Protein AF-A0A530Y0G9-F1 (afdb_monomer)

pLDDT: mean 92.56, std 3.41, range [81.56, 98.0]

Sequence (115 aa):
TPFLSAANLRFRRGEWTFLKGESGCGKTSLIKAINGLWPYGRGSIVFPEGVESFYAAQEVKLQQVSLKQLVCLPGSERDHTDAQVASALHKAGLGDFIEHMADESRDGMSWDQVL

Radius of gyration: 18.11 Å; Cα contacts (8 Å, |Δi|>4): 73; chains: 1; bounding box: 38×34×48 Å

Foldseek 3Di:
DDLDDDPPDDDDPPDDDDDDDDPPSCPLVVLCVLVVNHPPDDDDHDDPPPDDDDDDDPDDDDDLAFLCQRQQPPHGSVVDDLVRSCVVCVVVVNNVCSVRRRPSADPPHGPSVVD

Nearest PDB structures (foldseek):
  4fin-assembly2_A  TM=5.298E-01  e=2.258E+00  Escherichia coli K-12

Secondary structure (DSSP, 8-state):
--S----S----TT--------TTSSHHHHHHHHTT---S--S---PPTT-------SS-PPPSS-HHHHHTTTS-GGGS-HHHHHHHHHHTT-GGGGGGTT-SEETTEEHHHH-

Structure (mmCIF, N/CA/C/O backbone):
data_AF-A0A530Y0G9-F1
#
_entry.id   AF-A0A530Y0G9-F1
#
loop_
_atom_site.group_PDB
_atom_site.id
_atom_site.type_symbol
_atom_site.label_atom_id
_atom_site.label_alt_id
_atom_site.label_comp_id
_atom_site.label_asym_id
_atom_site.label_entity_id
_atom_site.label_seq_id
_atom_site.pdbx_PDB_ins_code
_atom_site.Cartn_x
_atom_site.Cartn_y
_atom_site.Cartn_z
_atom_site.occupancy
_atom_site.B_iso_or_equiv
_atom_site.auth_seq_id
_atom_site.auth_comp_id
_atom_site.auth_asym_id
_atom_site.auth_atom_id
_atom_site.pdbx_PDB_model_num
ATOM 1 N N . THR A 1 1 ? -10.235 11.335 26.650 1.00 81.56 1 THR A N 1
ATOM 2 C CA . THR A 1 1 ? -11.286 10.753 25.785 1.00 81.56 1 THR A CA 1
ATOM 3 C C . THR A 1 1 ? -10.635 10.234 24.516 1.00 81.56 1 THR A C 1
ATOM 5 O O . THR A 1 1 ? -9.646 10.830 24.101 1.00 81.56 1 THR A O 1
ATOM 8 N N . PRO A 1 2 ? -11.085 9.108 23.934 1.00 8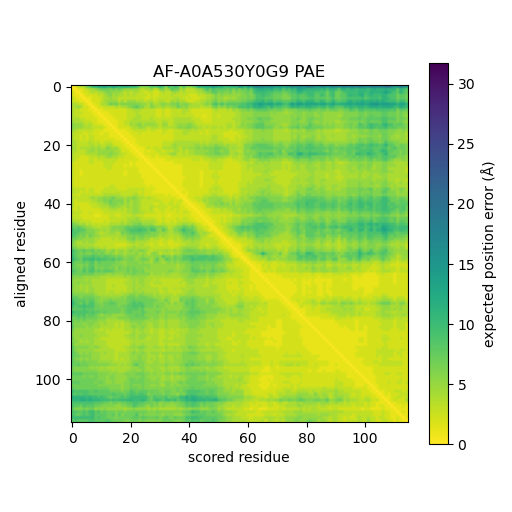8.19 2 PRO A N 1
ATOM 9 C CA . PRO A 1 2 ? -10.542 8.660 22.654 1.00 88.19 2 PRO A CA 1
ATOM 10 C C . PRO A 1 2 ? -10.878 9.693 21.567 1.00 88.19 2 PRO A C 1
ATOM 12 O O . PRO A 1 2 ? -12.007 10.174 21.518 1.00 88.19 2 PRO A O 1
ATOM 15 N N . PHE A 1 3 ? -9.911 10.041 20.712 1.00 90.88 3 PHE A N 1
ATOM 16 C CA . PHE A 1 3 ? -10.144 10.958 19.584 1.00 90.88 3 PHE A CA 1
ATOM 17 C C . PHE A 1 3 ? -10.933 10.294 18.443 1.00 90.88 3 PHE A C 1
ATOM 19 O O . PHE A 1 3 ? -11.496 10.978 17.596 1.00 90.88 3 PHE A O 1
ATOM 26 N N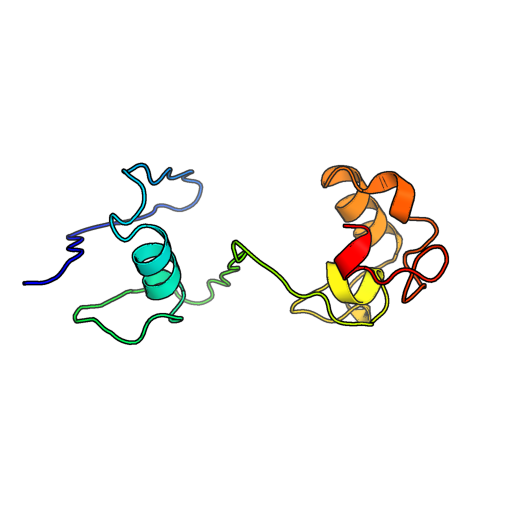 . LEU A 1 4 ? -10.977 8.959 18.434 1.00 91.88 4 LEU A N 1
ATOM 27 C CA . LEU A 1 4 ? -11.725 8.137 17.495 1.00 91.88 4 LEU A CA 1
ATOM 28 C C . LEU A 1 4 ? -12.360 6.968 18.255 1.00 91.88 4 LEU A C 1
ATOM 30 O O . LEU A 1 4 ? -11.687 6.286 19.027 1.00 91.88 4 LEU A O 1
ATOM 34 N N . SER A 1 5 ? -13.642 6.713 18.003 1.00 92.00 5 SER A N 1
ATOM 35 C CA . SER A 1 5 ? -14.348 5.519 18.464 1.00 92.00 5 SER A CA 1
ATOM 36 C C . SER A 1 5 ? -15.119 4.924 17.294 1.00 92.00 5 SER A C 1
ATOM 38 O O . SER A 1 5 ? -15.824 5.643 16.589 1.00 92.00 5 SER A O 1
ATOM 40 N N 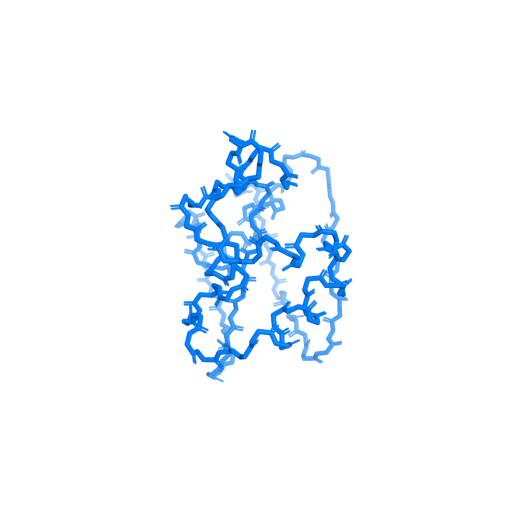. ALA A 1 6 ? -14.973 3.621 17.080 1.00 89.38 6 ALA A N 1
ATOM 41 C CA . ALA A 1 6 ? -15.662 2.890 16.030 1.00 89.38 6 ALA A CA 1
ATOM 42 C C . ALA A 1 6 ? -16.231 1.600 16.621 1.00 89.38 6 ALA A C 1
ATOM 44 O O . ALA A 1 6 ? -15.484 0.745 17.093 1.00 89.38 6 ALA A O 1
ATOM 45 N N . ALA A 1 7 ? -17.556 1.468 16.611 1.00 88.44 7 ALA A N 1
ATOM 46 C CA . ALA A 1 7 ? -18.253 0.298 17.131 1.00 88.44 7 ALA A CA 1
ATOM 47 C C . ALA A 1 7 ? -18.931 -0.459 15.987 1.00 88.44 7 ALA A C 1
ATOM 49 O O . ALA A 1 7 ? -19.566 0.150 15.130 1.00 88.44 7 ALA A O 1
ATOM 50 N N . ASN A 1 8 ? -18.828 -1.790 16.003 1.00 88.75 8 ASN A N 1
ATOM 51 C CA . ASN A 1 8 ? -19.544 -2.691 15.093 1.00 88.75 8 ASN A CA 1
ATOM 52 C C . ASN A 1 8 ? -19.312 -2.440 13.589 1.00 88.75 8 ASN A C 1
ATOM 54 O O . ASN A 1 8 ? -20.182 -2.761 12.778 1.00 88.75 8 ASN A O 1
ATOM 58 N N . LEU A 1 9 ? -18.143 -1.917 13.200 1.00 93.81 9 LEU A N 1
ATOM 59 C CA . LEU A 1 9 ? -17.760 -1.851 11.789 1.00 93.81 9 LEU A CA 1
ATOM 60 C C . LEU A 1 9 ? -17.565 -3.266 11.239 1.00 93.81 9 LEU A C 1
ATOM 62 O O . LEU A 1 9 ? -16.826 -4.070 11.807 1.00 93.81 9 LEU A O 1
ATOM 66 N N . ARG A 1 10 ? -18.248 -3.569 10.137 1.00 93.56 10 ARG A N 1
ATOM 67 C CA . ARG A 1 10 ? -18.176 -4.855 9.443 1.00 93.56 10 ARG A CA 1
ATOM 68 C C . ARG A 1 10 ? -18.105 -4.588 7.950 1.00 93.56 10 ARG A C 1
ATOM 70 O O . ARG A 1 10 ? -18.998 -3.942 7.416 1.00 93.56 10 ARG A O 1
ATOM 77 N N . PHE A 1 11 ? -17.073 -5.118 7.308 1.00 91.81 11 PHE A N 1
ATOM 78 C CA . PHE A 1 11 ? -16.883 -5.048 5.863 1.00 91.81 11 PHE A CA 1
ATOM 79 C C . PHE A 1 11 ? -17.232 -6.406 5.261 1.00 91.81 11 PHE A C 1
ATOM 81 O O . PHE A 1 11 ? -16.800 -7.439 5.782 1.00 91.81 11 PHE A O 1
ATOM 88 N N . ARG A 1 12 ? -18.041 -6.432 4.201 1.00 91.88 12 ARG A N 1
ATOM 89 C CA . ARG A 1 12 ? -18.429 -7.684 3.538 1.00 91.88 12 ARG A CA 1
ATOM 90 C C . ARG A 1 12 ? -17.563 -7.954 2.312 1.00 91.88 12 ARG A C 1
ATOM 92 O O . ARG A 1 12 ? -17.059 -7.046 1.659 1.00 91.88 12 ARG A O 1
ATOM 99 N N . ARG A 1 13 ? -17.413 -9.234 1.962 1.00 90.50 13 ARG A N 1
ATOM 100 C CA . ARG A 1 13 ? -16.726 -9.638 0.727 1.00 90.50 13 ARG A CA 1
ATOM 101 C C . ARG A 1 13 ? -17.422 -9.012 -0.487 1.00 90.50 13 ARG A C 1
ATOM 103 O O . ARG A 1 13 ? -18.636 -9.134 -0.622 1.00 90.50 13 ARG A O 1
ATOM 110 N N . GLY A 1 14 ? -16.636 -8.396 -1.370 1.00 91.19 14 GLY A N 1
ATOM 111 C CA . GLY A 1 14 ? -17.128 -7.731 -2.582 1.00 91.19 14 GLY A CA 1
ATOM 112 C C . GLY A 1 14 ? -17.728 -6.342 -2.344 1.00 91.19 14 GLY A C 1
ATOM 113 O O . GLY A 1 14 ? -18.198 -5.720 -3.292 1.00 91.19 14 GLY A O 1
ATOM 114 N N . GLU A 1 15 ? -17.717 -5.851 -1.104 1.00 94.56 15 GLU A N 1
ATOM 115 C CA . GLU A 1 15 ? -18.192 -4.514 -0.772 1.00 94.56 15 GLU A CA 1
ATOM 116 C C . GLU A 1 15 ? -17.106 -3.464 -1.024 1.00 94.56 15 GLU A C 1
ATOM 118 O O . GLU A 1 15 ? -15.949 -3.637 -0.640 1.00 94.56 15 GLU A O 1
ATOM 123 N N . TRP A 1 16 ? -17.509 -2.346 -1.625 1.00 95.31 16 TRP A N 1
ATOM 124 C CA . TRP A 1 16 ? -16.721 -1.121 -1.640 1.00 95.31 16 TRP A CA 1
ATOM 125 C C . TRP A 1 16 ? -17.202 -0.215 -0.514 1.00 95.31 16 TRP A C 1
ATOM 127 O O . TRP A 1 16 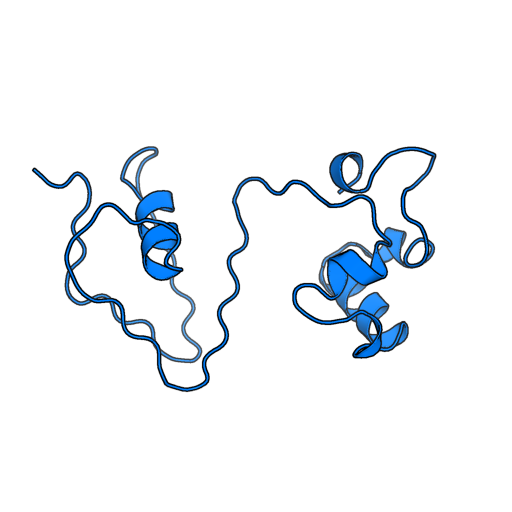? -18.349 0.232 -0.522 1.00 95.31 16 TRP A O 1
ATOM 137 N N . THR A 1 17 ? -16.324 0.086 0.440 1.00 93.75 17 THR A N 1
ATOM 138 C CA . THR A 1 17 ? -16.654 0.955 1.573 1.00 93.75 17 THR A CA 1
ATOM 139 C C . THR A 1 17 ? -15.852 2.249 1.506 1.00 93.75 17 THR A C 1
ATOM 141 O O . THR A 1 17 ? -14.634 2.236 1.344 1.00 93.75 17 THR A O 1
ATOM 144 N N . PHE A 1 18 ? -16.538 3.383 1.659 1.00 94.69 18 PHE A N 1
ATOM 145 C CA . PHE A 1 18 ? -15.933 4.712 1.617 1.00 94.69 18 PHE A CA 1
ATOM 146 C C . PHE A 1 18 ? -15.944 5.370 3.002 1.00 94.69 18 PHE A C 1
ATOM 148 O O . PHE A 1 18 ? -16.997 5.522 3.620 1.00 94.69 18 PHE A O 1
ATOM 155 N N . LEU A 1 19 ? -14.771 5.796 3.480 1.00 92.12 19 LEU A N 1
ATOM 156 C CA . LEU A 1 19 ? -14.611 6.498 4.754 1.00 92.12 19 LEU A CA 1
ATOM 157 C C . LEU A 1 19 ? -14.471 8.009 4.525 1.00 92.12 19 LEU A C 1
ATOM 159 O O . LEU A 1 19 ? -13.444 8.481 4.038 1.00 92.12 19 LEU A O 1
ATOM 163 N N . LYS A 1 20 ? -15.479 8.779 4.944 1.00 93.62 20 LYS A N 1
ATOM 164 C CA . LYS A 1 20 ? -15.504 10.246 4.837 1.00 93.62 20 LYS A CA 1
ATOM 165 C C . LYS A 1 20 ? -15.469 10.907 6.214 1.00 93.62 20 LYS A C 1
ATOM 167 O O . LYS A 1 20 ? -16.055 10.410 7.167 1.00 93.62 20 LYS A O 1
ATOM 172 N N . GLY A 1 21 ? -14.815 12.061 6.298 1.00 92.56 21 GLY A N 1
ATOM 173 C CA . GLY A 1 21 ? -14.778 12.903 7.493 1.00 92.56 21 GLY A CA 1
ATOM 174 C C . GLY A 1 21 ? -13.789 14.055 7.331 1.00 92.56 21 GLY A C 1
ATOM 175 O O . GLY A 1 21 ? -12.958 14.030 6.418 1.00 92.56 21 GLY A O 1
ATOM 176 N N . GLU A 1 22 ? -13.861 15.046 8.215 1.00 94.50 22 GLU A N 1
ATOM 177 C CA . GLU A 1 22 ? -12.975 16.218 8.213 1.00 94.50 22 GLU A CA 1
ATOM 178 C C . GLU A 1 22 ? -11.492 15.843 8.338 1.00 94.50 22 GLU A C 1
ATOM 180 O O . GLU A 1 22 ? -11.128 14.750 8.789 1.00 94.50 22 GLU A O 1
ATOM 185 N N . SER A 1 23 ? -10.602 16.738 7.906 1.00 92.81 23 SER A N 1
ATOM 186 C CA . SER A 1 23 ? -9.169 16.547 8.138 1.00 92.81 23 SER A CA 1
ATOM 187 C C . SER A 1 23 ? -8.889 16.442 9.642 1.00 92.81 23 SER A C 1
ATOM 189 O O . SER A 1 23 ? -9.506 17.137 10.440 1.00 92.81 23 SER A O 1
ATOM 191 N N . GLY A 1 24 ? -8.003 15.529 10.041 1.00 91.38 24 GLY A N 1
ATOM 192 C CA . GLY A 1 24 ? -7.668 15.323 11.454 1.00 91.38 24 GLY A CA 1
ATOM 193 C C . GLY A 1 24 ? -8.666 14.497 12.280 1.00 91.38 24 GLY A C 1
ATOM 194 O O . GLY A 1 24 ? -8.341 14.155 13.411 1.00 91.38 24 GLY A O 1
ATOM 195 N N . CYS A 1 25 ? -9.815 14.063 11.741 1.00 92.25 25 CYS A N 1
ATOM 196 C CA . CYS A 1 25 ? -10.787 13.260 12.510 1.00 92.25 25 CYS A CA 1
ATOM 197 C C . CYS A 1 25 ? -10.372 11.792 12.771 1.00 92.25 25 CYS A C 1
ATOM 199 O O . CYS A 1 25 ? -11.157 11.003 13.289 1.00 92.25 25 CYS A O 1
ATOM 201 N N . GLY A 1 26 ? -9.151 11.398 12.390 1.00 92.94 26 GLY A N 1
ATOM 202 C CA . GLY A 1 26 ? -8.613 10.061 12.666 1.00 92.94 26 GLY A CA 1
ATOM 203 C C . GLY A 1 26 ? -8.815 9.011 11.568 1.00 92.94 26 GLY A C 1
ATOM 204 O O . GLY A 1 26 ? -8.560 7.840 11.823 1.00 92.94 26 GLY A O 1
ATOM 205 N N . LYS A 1 27 ? -9.209 9.386 10.340 1.00 94.19 27 LYS A N 1
ATOM 206 C CA . LYS A 1 27 ? -9.378 8.436 9.211 1.00 94.19 27 LYS A CA 1
ATOM 207 C C . LYS A 1 27 ? -8.135 7.580 8.962 1.00 94.19 27 LYS A C 1
ATOM 209 O O . LYS A 1 27 ? -8.213 6.356 8.947 1.00 94.19 27 LYS A O 1
ATOM 214 N N . THR A 1 28 ? -6.978 8.226 8.825 1.00 93.69 28 THR A N 1
ATOM 215 C CA . THR A 1 28 ? -5.697 7.541 8.611 1.00 93.69 28 THR A CA 1
ATOM 216 C C . THR A 1 28 ? -5.342 6.652 9.802 1.00 93.69 28 THR A C 1
ATOM 218 O O . THR A 1 28 ? -4.857 5.543 9.608 1.00 93.69 28 THR A O 1
ATOM 221 N N . SER A 1 29 ? -5.634 7.087 11.033 1.00 93.75 29 SER A N 1
ATOM 222 C CA . SER A 1 29 ? -5.439 6.268 12.236 1.00 93.75 29 SER A CA 1
ATOM 223 C C . SER A 1 29 ? -6.345 5.036 12.248 1.00 93.75 29 SER A C 1
ATOM 225 O O . SER A 1 29 ? -5.876 3.965 12.613 1.00 93.75 29 SER A O 1
ATOM 227 N N . LEU A 1 30 ? -7.603 5.150 11.799 1.00 93.31 30 LEU A N 1
ATOM 228 C CA . LEU A 1 30 ? -8.517 4.010 11.671 1.00 93.31 30 LEU A CA 1
ATOM 229 C C . LEU A 1 30 ? -7.997 2.988 10.657 1.00 93.31 30 LEU A C 1
ATOM 231 O O . LEU A 1 30 ? -7.927 1.804 10.966 1.00 93.31 30 LEU A O 1
ATOM 235 N N . ILE A 1 31 ? -7.602 3.444 9.464 1.00 93.75 31 ILE A N 1
ATOM 236 C CA . ILE A 1 31 ? -7.093 2.562 8.403 1.00 93.75 31 ILE A CA 1
ATOM 237 C C . ILE A 1 31 ? -5.786 1.890 8.849 1.00 93.75 31 ILE A C 1
ATOM 239 O O . ILE A 1 31 ? -5.618 0.686 8.653 1.00 93.75 31 ILE A O 1
ATOM 243 N N . LYS A 1 32 ? -4.883 2.628 9.510 1.00 93.38 32 LYS A N 1
ATOM 244 C CA . LYS A 1 32 ? -3.669 2.053 10.107 1.00 93.38 32 LYS A CA 1
ATOM 245 C C . LYS A 1 32 ? -4.001 1.031 11.194 1.00 93.38 32 LYS A C 1
ATOM 247 O O . LYS A 1 32 ? -3.386 -0.025 11.206 1.00 93.38 32 LYS A O 1
ATOM 252 N N . ALA A 1 33 ? -4.976 1.301 12.065 1.00 93.56 33 ALA A N 1
ATOM 253 C CA . ALA A 1 33 ? -5.409 0.352 13.092 1.00 93.56 33 ALA A CA 1
ATOM 254 C C . ALA A 1 33 ? -5.948 -0.942 12.478 1.00 93.56 33 ALA A C 1
ATOM 256 O O . ALA A 1 33 ? -5.512 -2.012 12.890 1.00 93.56 33 ALA A O 1
ATOM 257 N N . ILE A 1 34 ? -6.811 -0.847 11.454 1.00 92.38 34 ILE A N 1
ATOM 258 C CA . ILE A 1 34 ? -7.319 -2.006 10.699 1.00 92.38 34 ILE A CA 1
ATOM 259 C C . ILE A 1 34 ? -6.158 -2.857 10.173 1.00 92.38 34 ILE A C 1
ATOM 261 O O . ILE A 1 34 ? -6.172 -4.066 10.351 1.00 92.38 34 ILE A O 1
ATOM 265 N N . ASN A 1 35 ? -5.123 -2.233 9.609 1.00 91.50 35 ASN A N 1
ATOM 266 C CA . ASN A 1 35 ? -3.949 -2.929 9.073 1.00 91.50 35 ASN A CA 1
ATOM 267 C C . ASN A 1 35 ? -2.886 -3.303 10.129 1.00 91.50 35 ASN A C 1
ATOM 269 O O . ASN A 1 35 ? -1.784 -3.700 9.766 1.00 91.50 35 ASN A O 1
ATOM 273 N N . GLY A 1 36 ? -3.161 -3.147 11.430 1.00 90.94 36 GLY A N 1
ATOM 274 C CA . GLY A 1 36 ? -2.206 -3.465 12.503 1.00 90.94 36 GLY A CA 1
ATOM 275 C C . GLY A 1 36 ? -1.028 -2.486 12.640 1.00 90.94 36 GLY A C 1
ATOM 276 O O . GLY A 1 36 ? -0.118 -2.715 13.429 1.00 90.94 36 GLY A O 1
ATOM 277 N N . LEU A 1 37 ? -1.054 -1.363 11.921 1.00 92.12 37 LEU A N 1
ATOM 278 C CA . LEU A 1 37 ? -0.007 -0.334 11.884 1.00 92.12 37 LEU A CA 1
ATOM 279 C C . LEU A 1 37 ? -0.215 0.786 12.922 1.00 92.12 37 LEU A C 1
ATOM 281 O O . LEU A 1 37 ? 0.468 1.811 12.882 1.00 92.12 37 LEU A O 1
ATOM 285 N N . TRP A 1 38 ? -1.186 0.639 13.827 1.00 92.62 38 TRP A N 1
ATOM 286 C CA . TRP A 1 38 ? -1.475 1.616 14.878 1.00 92.62 38 TRP A CA 1
ATOM 287 C C . TRP A 1 38 ? -1.614 0.930 16.245 1.00 92.62 38 TRP A C 1
ATOM 289 O O . TRP A 1 38 ? -2.649 0.319 16.515 1.00 92.62 38 TRP A O 1
ATOM 299 N N . PRO A 1 39 ? -0.612 1.047 17.134 1.00 89.62 39 PRO A N 1
ATOM 300 C CA . PRO A 1 39 ? -0.608 0.324 18.407 1.00 89.62 39 PRO A CA 1
ATOM 301 C C . PRO A 1 39 ? -1.420 1.021 19.513 1.00 89.62 39 PRO A C 1
ATOM 303 O O . PRO A 1 39 ? -1.645 0.447 20.577 1.00 89.62 39 PRO A O 1
ATOM 306 N N . TYR A 1 40 ? -1.859 2.266 19.302 1.00 91.12 40 TYR A N 1
ATOM 307 C CA . TYR A 1 40 ? -2.484 3.082 20.345 1.00 91.12 40 TYR A CA 1
ATOM 308 C C . TYR A 1 40 ? -4.011 2.962 20.305 1.00 91.12 40 TYR A C 1
ATOM 310 O O . TYR A 1 40 ? -4.702 3.791 19.709 1.00 91.12 40 TYR A O 1
ATOM 318 N N . GLY A 1 41 ? -4.554 1.925 20.941 1.00 90.62 41 GLY A N 1
ATOM 319 C CA . GLY A 1 41 ? -5.996 1.698 21.005 1.00 90.62 41 GLY A CA 1
ATOM 320 C C . GLY A 1 41 ? -6.385 0.540 21.920 1.00 90.62 41 GLY A C 1
ATOM 321 O O . GLY A 1 41 ? -5.538 -0.125 22.510 1.00 90.62 41 GLY A O 1
ATOM 322 N N . ARG A 1 42 ? -7.692 0.312 22.058 1.00 91.56 42 ARG A N 1
ATOM 323 C CA . ARG A 1 42 ? -8.268 -0.863 22.726 1.00 91.56 42 ARG A CA 1
ATOM 324 C C . ARG A 1 42 ? -9.426 -1.378 21.882 1.00 91.56 42 ARG A C 1
ATOM 326 O O . ARG A 1 42 ? -10.166 -0.574 21.323 1.00 91.56 42 ARG A O 1
ATOM 333 N N . GLY A 1 43 ? -9.592 -2.694 21.822 1.00 91.94 43 GLY A N 1
ATOM 334 C CA . GLY A 1 43 ? -10.633 -3.345 21.031 1.00 91.94 43 GLY A CA 1
ATOM 335 C C . GLY A 1 43 ? -10.109 -4.597 20.339 1.00 91.94 43 GLY A C 1
ATOM 336 O O . GLY A 1 43 ? -9.047 -5.105 20.691 1.00 91.94 43 GLY A O 1
ATOM 337 N N . SER A 1 44 ? -10.864 -5.083 19.358 1.00 92.38 44 SER A N 1
ATOM 338 C CA . SER A 1 44 ? -10.469 -6.208 18.513 1.00 92.38 44 SER A CA 1
ATOM 339 C C . SER A 1 44 ? -10.758 -5.893 17.052 1.00 92.38 44 SER A C 1
ATOM 341 O O . SER A 1 44 ? -11.758 -5.254 16.725 1.00 92.38 44 SER A O 1
ATOM 343 N N . ILE A 1 45 ? -9.854 -6.335 16.185 1.00 92.69 45 ILE A N 1
ATOM 344 C CA . ILE A 1 45 ? -10.007 -6.331 14.735 1.00 92.69 45 ILE A CA 1
ATOM 345 C C . ILE A 1 45 ? -9.778 -7.775 14.314 1.00 92.69 45 ILE A C 1
ATOM 347 O O . ILE A 1 45 ? -8.780 -8.379 14.699 1.00 92.69 45 ILE A O 1
ATOM 351 N N . VAL A 1 46 ? -10.738 -8.339 13.590 1.00 92.44 46 VAL A N 1
ATOM 352 C CA . VAL A 1 46 ? -10.730 -9.751 13.209 1.00 92.44 46 VAL A CA 1
ATOM 353 C C . VAL A 1 46 ? -10.792 -9.832 11.695 1.00 92.44 46 VAL A C 1
ATOM 355 O O . VAL A 1 46 ? -11.687 -9.254 11.078 1.00 92.44 46 VAL A O 1
ATOM 358 N N . PHE A 1 47 ? -9.844 -10.561 11.119 1.00 91.88 47 PHE A N 1
ATOM 359 C CA . PHE A 1 47 ? -9.826 -10.911 9.706 1.00 91.88 47 PHE A CA 1
ATOM 360 C C . PHE A 1 47 ? -10.317 -12.352 9.530 1.00 91.88 47 PHE A C 1
ATOM 362 O O . PHE A 1 47 ? -10.069 -13.183 10.408 1.00 91.88 47 PHE A O 1
ATOM 369 N N . PRO A 1 48 ? -11.014 -12.673 8.426 1.00 89.38 48 PRO A N 1
ATOM 370 C CA . PRO A 1 48 ? -11.247 -14.062 8.053 1.00 89.38 48 PRO A CA 1
ATOM 371 C C . PRO A 1 48 ? -9.916 -14.797 7.843 1.00 89.38 48 PRO A C 1
ATOM 373 O O . PRO A 1 48 ? -8.915 -14.194 7.453 1.00 89.38 48 PRO A O 1
ATOM 376 N N . GLU A 1 49 ? -9.911 -16.103 8.093 1.00 89.94 49 GLU A N 1
ATOM 377 C CA . GLU A 1 49 ? -8.727 -16.940 7.897 1.00 89.94 49 GLU A CA 1
ATOM 378 C C . GLU A 1 49 ? -8.275 -16.929 6.427 1.00 89.94 49 GLU A C 1
ATOM 380 O O . GLU A 1 49 ? -9.103 -16.963 5.513 1.00 89.94 49 GLU A O 1
ATOM 385 N N . GLY A 1 50 ? -6.960 -16.853 6.203 1.00 86.38 50 GLY A N 1
ATOM 386 C CA . GLY A 1 50 ? -6.367 -16.859 4.862 1.00 86.38 50 GLY A CA 1
ATOM 387 C C . GLY A 1 50 ? -6.584 -15.581 4.043 1.00 86.38 50 GLY A C 1
ATOM 388 O O . GLY A 1 50 ? -6.373 -15.601 2.834 1.00 86.38 50 GLY A O 1
ATOM 389 N N . VAL A 1 51 ? -7.022 -14.477 4.659 1.00 86.69 51 VAL A N 1
ATOM 390 C CA . VAL A 1 51 ? -7.132 -13.188 3.963 1.00 86.69 51 VAL A CA 1
ATOM 391 C C . VAL A 1 51 ? -5.781 -12.487 3.927 1.00 86.69 51 VAL A C 1
ATOM 393 O O . VAL A 1 51 ? -5.192 -12.197 4.966 1.00 86.69 51 VAL A O 1
ATOM 396 N N . GLU A 1 52 ? -5.342 -12.148 2.720 1.00 84.25 52 GLU A N 1
ATOM 397 C CA . GLU A 1 52 ? -4.256 -11.201 2.495 1.00 84.25 52 GLU A CA 1
ATOM 398 C C . GLU A 1 52 ? -4.816 -9.776 2.459 1.00 84.25 52 GLU A C 1
ATOM 400 O O . GLU A 1 52 ? -5.856 -9.510 1.846 1.00 84.25 52 GLU A O 1
ATOM 405 N N . SER A 1 53 ? -4.137 -8.849 3.131 1.00 86.31 53 SER A N 1
ATOM 406 C CA . SER A 1 53 ? -4.461 -7.425 3.096 1.00 86.31 53 SER A CA 1
ATOM 407 C C . SER A 1 53 ? -3.307 -6.634 2.491 1.00 86.31 53 SER A C 1
ATOM 409 O O . SER A 1 53 ? -2.135 -6.926 2.716 1.00 86.31 53 SER A O 1
ATOM 411 N N . PHE A 1 54 ? -3.655 -5.601 1.727 1.00 88.75 5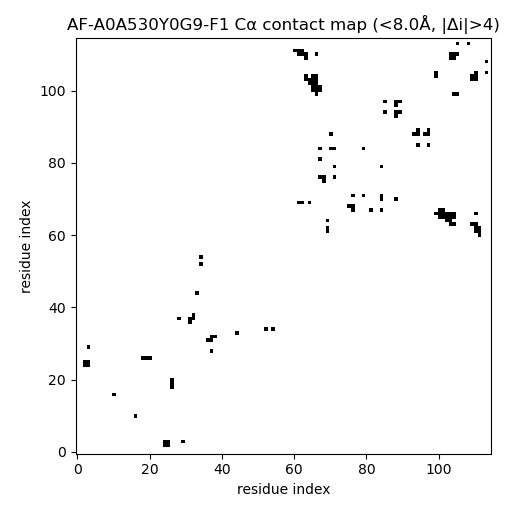4 PHE A N 1
ATOM 412 C CA . PHE A 1 54 ? -2.704 -4.635 1.196 1.00 88.75 54 PHE A CA 1
ATOM 413 C C . PHE A 1 54 ? -3.092 -3.236 1.667 1.00 88.75 54 PHE A C 1
ATOM 415 O O . PHE A 1 54 ? -4.258 -2.841 1.589 1.00 88.75 54 PHE A O 1
ATOM 422 N N . TYR A 1 55 ? -2.107 -2.478 2.144 1.00 90.38 55 TYR A N 1
ATOM 423 C CA . TYR A 1 55 ? -2.282 -1.093 2.560 1.00 90.38 55 TYR A CA 1
ATOM 424 C C . TYR A 1 55 ? -1.443 -0.174 1.676 1.00 90.38 55 TYR A C 1
ATOM 426 O O . TYR A 1 55 ? -0.219 -0.137 1.784 1.00 90.38 55 TYR A O 1
ATOM 434 N N . ALA A 1 56 ? -2.122 0.607 0.836 1.00 88.75 56 ALA A N 1
ATOM 435 C CA . ALA A 1 56 ? -1.505 1.703 0.105 1.00 88.75 56 ALA A CA 1
ATOM 436 C C . ALA A 1 56 ? -1.386 2.918 1.037 1.00 88.75 56 ALA A C 1
ATOM 438 O O . ALA A 1 56 ? -2.391 3.523 1.424 1.00 88.75 56 ALA A O 1
ATOM 439 N N . ALA A 1 57 ? -0.160 3.249 1.439 1.00 86.50 57 ALA A N 1
ATOM 440 C CA . ALA A 1 57 ? 0.089 4.420 2.266 1.00 86.50 57 ALA A CA 1
ATOM 441 C C . ALA A 1 57 ? -0.128 5.716 1.472 1.00 86.50 57 ALA A C 1
ATOM 443 O O . ALA A 1 57 ? 0.038 5.756 0.259 1.00 86.50 57 ALA A O 1
ATOM 444 N N . GLN A 1 58 ? -0.476 6.791 2.183 1.00 84.12 58 GLN A N 1
ATOM 445 C CA . GLN A 1 58 ? -0.642 8.119 1.587 1.00 84.12 58 GLN A CA 1
ATOM 446 C C . GLN A 1 58 ? 0.669 8.669 1.000 1.00 84.12 58 GLN A C 1
ATOM 448 O O . GLN A 1 58 ? 0.637 9.388 0.011 1.00 84.12 58 GLN A O 1
ATOM 453 N N . GLU A 1 59 ? 1.799 8.332 1.616 1.00 85.00 59 GLU A N 1
ATOM 454 C CA . GLU A 1 59 ? 3.139 8.640 1.125 1.00 85.00 59 GLU A CA 1
ATOM 455 C C . GLU A 1 59 ? 3.925 7.332 1.107 1.00 85.00 59 GLU A C 1
ATOM 457 O O . GLU A 1 59 ?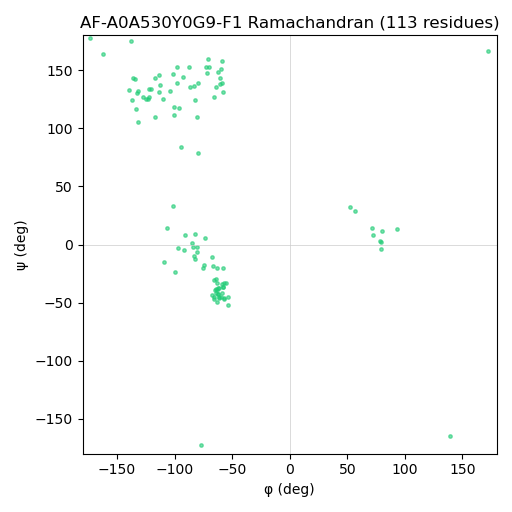 3.970 6.614 2.114 1.00 85.00 59 GLU A O 1
ATOM 462 N N . VAL A 1 60 ? 4.510 7.013 -0.042 1.00 84.75 60 VAL A N 1
ATOM 463 C CA . VAL A 1 60 ? 5.324 5.818 -0.256 1.00 84.75 60 VAL A CA 1
ATOM 464 C C . VAL A 1 60 ? 6.704 6.292 -0.673 1.00 84.75 60 VAL A C 1
ATOM 466 O O . VAL A 1 60 ? 6.808 7.180 -1.507 1.00 84.75 60 VAL A O 1
ATOM 469 N N . LYS A 1 61 ? 7.746 5.708 -0.073 1.00 87.88 61 LYS A N 1
ATOM 470 C CA . LYS A 1 61 ? 9.113 5.838 -0.573 1.00 87.88 61 LYS A CA 1
ATOM 471 C C . LYS A 1 61 ? 9.467 4.582 -1.337 1.00 87.88 61 LYS A C 1
ATOM 473 O O . LYS A 1 61 ? 9.463 3.498 -0.747 1.00 87.88 61 LYS A O 1
ATOM 478 N N . LEU A 1 62 ? 9.750 4.723 -2.622 1.00 91.31 62 LEU A N 1
ATOM 479 C CA . LEU A 1 62 ? 10.092 3.586 -3.461 1.00 91.31 62 LEU A CA 1
ATOM 480 C C . LEU A 1 62 ? 11.550 3.179 -3.252 1.00 91.31 62 LEU A C 1
ATOM 482 O O . LEU A 1 62 ? 12.448 4.007 -3.094 1.00 91.31 62 LEU A O 1
ATOM 486 N N . GLN A 1 63 ? 11.776 1.867 -3.212 1.00 89.12 63 GLN A N 1
ATOM 487 C CA . GLN A 1 63 ? 13.125 1.319 -3.163 1.00 89.12 63 GLN A CA 1
ATOM 488 C C . GLN A 1 63 ? 13.799 1.499 -4.524 1.00 89.12 63 GLN A C 1
ATOM 490 O O . GLN A 1 63 ? 13.145 1.445 -5.564 1.00 89.12 63 GLN A O 1
ATOM 495 N N . GLN A 1 64 ? 15.117 1.687 -4.511 1.00 91.56 64 GLN A N 1
ATOM 496 C CA . GLN A 1 64 ? 15.920 1.736 -5.728 1.00 91.56 64 GLN A CA 1
ATOM 497 C C . GLN A 1 64 ? 16.189 0.307 -6.213 1.00 91.56 64 GLN A C 1
ATOM 499 O O . GLN A 1 64 ? 17.228 -0.278 -5.927 1.00 91.56 64 GLN A O 1
ATOM 504 N N . VAL A 1 65 ? 15.182 -0.268 -6.860 1.00 95.12 65 VAL A N 1
ATOM 505 C CA . VAL A 1 65 ? 15.158 -1.620 -7.430 1.00 95.12 65 VAL A CA 1
ATOM 506 C C . VAL A 1 65 ? 14.485 -1.559 -8.801 1.00 95.12 65 VAL A C 1
ATOM 508 O O . VAL A 1 65 ? 13.995 -0.494 -9.194 1.00 95.12 65 VAL A O 1
ATOM 511 N N . SER A 1 66 ? 14.443 -2.669 -9.542 1.00 96.19 66 SER A N 1
ATOM 512 C CA . SER A 1 66 ? 13.804 -2.643 -10.860 1.00 96.19 66 SER A CA 1
ATOM 513 C C . SER A 1 66 ? 12.314 -2.303 -10.748 1.00 96.19 66 SER A C 1
ATOM 515 O O . SER A 1 66 ? 11.647 -2.664 -9.769 1.00 96.19 66 SER A O 1
ATOM 517 N N . LEU A 1 67 ? 11.750 -1.632 -11.756 1.00 96.44 67 LEU A N 1
ATOM 518 C CA . LEU A 1 67 ? 10.313 -1.342 -11.758 1.00 96.44 67 LEU A CA 1
ATOM 519 C C . LEU A 1 67 ? 9.485 -2.636 -11.677 1.00 96.44 67 LEU A C 1
ATOM 521 O O . LEU A 1 67 ? 8.474 -2.681 -10.976 1.00 96.44 67 LEU A O 1
ATOM 525 N N . LYS A 1 68 ? 9.943 -3.718 -12.321 1.00 97.12 68 LYS A N 1
ATOM 526 C CA . LYS A 1 68 ? 9.326 -5.042 -12.198 1.00 97.12 68 LYS A CA 1
ATOM 527 C C . LYS A 1 68 ? 9.278 -5.512 -10.742 1.00 97.12 68 LYS A C 1
ATOM 529 O O . LYS A 1 68 ? 8.228 -5.974 -10.297 1.00 97.12 68 LYS A O 1
ATOM 534 N N . GLN A 1 69 ? 10.374 -5.373 -9.996 1.00 96.44 69 GLN A N 1
ATOM 535 C CA . GLN A 1 69 ? 10.426 -5.746 -8.580 1.00 96.44 69 GLN A CA 1
ATOM 536 C C . GLN A 1 69 ? 9.452 -4.918 -7.741 1.00 96.44 69 GLN A C 1
ATOM 538 O O . GLN A 1 69 ? 8.741 -5.494 -6.920 1.00 96.44 69 GLN A O 1
ATOM 543 N N . LEU A 1 70 ? 9.353 -3.606 -7.984 1.00 94.50 70 LEU A N 1
ATOM 544 C CA . LEU A 1 70 ? 8.396 -2.736 -7.289 1.00 94.50 70 LEU A CA 1
ATOM 545 C C . LEU A 1 70 ? 6.940 -3.149 -7.535 1.00 94.50 70 LEU A C 1
ATOM 547 O O . LEU A 1 70 ? 6.156 -3.224 -6.590 1.00 94.50 70 LEU A O 1
ATOM 551 N N . VAL A 1 71 ? 6.578 -3.444 -8.786 1.00 94.50 71 VAL A N 1
ATOM 552 C CA . VAL A 1 71 ? 5.207 -3.847 -9.153 1.00 94.50 71 VAL A CA 1
ATOM 553 C C . VAL A 1 71 ? 4.824 -5.196 -8.540 1.00 94.50 71 VAL A C 1
ATOM 555 O O . VAL A 1 71 ? 3.653 -5.424 -8.247 1.00 94.50 71 VAL A O 1
ATOM 558 N N . CYS A 1 72 ? 5.795 -6.086 -8.332 1.00 94.75 72 CYS A N 1
ATOM 559 C CA . CYS A 1 72 ? 5.552 -7.428 -7.801 1.00 94.75 72 CYS A CA 1
ATOM 560 C C . CYS A 1 72 ? 5.467 -7.487 -6.267 1.00 94.75 72 CYS A C 1
ATOM 562 O O . CYS A 1 72 ? 5.222 -8.563 -5.724 1.00 94.75 72 CYS A O 1
ATOM 564 N N . LEU A 1 73 ? 5.649 -6.369 -5.552 1.00 90.50 73 LEU A N 1
ATOM 565 C CA . LEU A 1 73 ? 5.555 -6.347 -4.092 1.00 90.50 73 LEU A CA 1
ATOM 566 C C . LEU A 1 73 ? 4.154 -6.769 -3.596 1.00 90.50 73 LEU A C 1
ATOM 568 O O . LEU A 1 73 ? 3.147 -6.383 -4.191 1.00 90.50 73 LEU A O 1
ATOM 572 N N . PRO A 1 74 ? 4.055 -7.502 -2.466 1.00 89.19 74 PRO A N 1
ATOM 573 C CA . PRO A 1 74 ? 5.144 -7.991 -1.607 1.00 89.19 74 PRO A CA 1
ATOM 574 C C . PRO A 1 74 ? 5.774 -9.324 -2.067 1.00 89.19 74 PRO A C 1
ATOM 576 O O . PRO A 1 74 ? 6.637 -9.853 -1.368 1.00 89.19 74 PRO A O 1
ATOM 579 N N . GLY A 1 75 ? 5.319 -9.889 -3.189 1.00 90.19 75 GLY A N 1
ATOM 580 C CA . GLY A 1 75 ? 5.821 -11.141 -3.759 1.00 90.19 75 GLY A CA 1
ATOM 581 C C . GLY A 1 75 ? 7.155 -10.989 -4.497 1.00 90.19 75 GLY A C 1
ATOM 582 O O . GLY A 1 75 ? 7.803 -9.940 -4.459 1.00 90.19 75 GLY A O 1
ATOM 583 N N . SER A 1 76 ? 7.594 -12.057 -5.171 1.00 92.88 76 SER A N 1
ATOM 584 C CA . SER A 1 76 ? 8.813 -12.030 -5.979 1.00 92.88 76 SER A CA 1
ATOM 585 C C . SER A 1 76 ? 8.508 -11.684 -7.433 1.00 92.88 76 SER A C 1
ATOM 587 O O . SER A 1 76 ? 7.555 -12.182 -8.023 1.00 92.88 76 SER A O 1
ATOM 589 N N . GLU A 1 77 ? 9.403 -10.938 -8.086 1.00 92.88 77 GLU A N 1
ATOM 590 C CA . GLU A 1 77 ? 9.357 -10.751 -9.545 1.00 92.88 77 GLU A CA 1
ATOM 591 C C . GLU A 1 77 ? 9.428 -12.068 -10.337 1.00 92.88 77 GLU A C 1
ATOM 593 O O . GLU A 1 77 ? 9.056 -12.112 -11.509 1.00 92.88 77 GLU A O 1
ATOM 598 N N . ARG A 1 78 ? 9.930 -13.140 -9.708 1.00 94.06 78 ARG A N 1
ATOM 599 C CA . ARG A 1 78 ? 10.051 -14.475 -10.307 1.00 94.06 78 ARG A CA 1
ATOM 600 C C . ARG A 1 78 ? 8.712 -15.199 -10.393 1.00 94.06 78 ARG A C 1
ATOM 602 O O . ARG A 1 78 ? 8.578 -16.106 -11.209 1.00 94.06 78 ARG A O 1
ATOM 609 N N . ASP A 1 79 ? 7.737 -14.773 -9.596 1.00 95.69 79 ASP A N 1
ATOM 610 C CA . ASP A 1 79 ? 6.392 -15.346 -9.575 1.00 95.69 79 ASP A CA 1
ATOM 611 C C . ASP A 1 79 ? 5.527 -14.798 -10.726 1.00 95.69 79 ASP A C 1
ATOM 613 O O . ASP A 1 79 ? 4.412 -15.271 -10.964 1.00 95.69 79 ASP A O 1
ATOM 617 N N . HIS A 1 80 ? 6.046 -13.812 -11.471 1.00 95.94 80 HIS A N 1
ATOM 618 C CA . HIS A 1 80 ? 5.317 -13.090 -12.504 1.00 95.94 80 HIS A CA 1
ATOM 619 C C . HIS A 1 80 ? 6.106 -12.982 -13.816 1.00 95.94 80 HIS A C 1
ATOM 621 O O . HIS A 1 80 ? 7.274 -12.588 -13.878 1.00 95.94 80 HIS A O 1
ATOM 627 N N . THR A 1 81 ? 5.424 -13.293 -14.914 1.00 96.94 81 THR A N 1
ATOM 628 C CA . THR A 1 81 ? 5.939 -13.071 -16.271 1.00 96.94 81 THR A CA 1
ATOM 629 C C . THR A 1 81 ? 5.926 -11.584 -16.624 1.00 96.94 81 THR A C 1
ATOM 631 O O . THR A 1 81 ? 5.067 -10.834 -16.157 1.00 96.94 81 THR A O 1
ATOM 634 N N . ASP A 1 82 ? 6.817 -11.158 -17.518 1.00 96.81 82 ASP A N 1
ATOM 635 C CA . ASP A 1 82 ? 6.879 -9.758 -17.966 1.00 96.81 82 ASP A CA 1
ATOM 636 C C . ASP A 1 82 ? 5.560 -9.300 -18.599 1.00 96.81 82 ASP A C 1
ATOM 638 O O . ASP A 1 82 ? 5.131 -8.169 -18.400 1.00 96.81 82 ASP A O 1
ATOM 642 N N . ALA A 1 83 ? 4.852 -10.202 -19.286 1.00 97.38 83 ALA A N 1
ATOM 643 C CA . ALA A 1 83 ? 3.537 -9.920 -19.855 1.00 97.38 83 ALA A CA 1
ATOM 644 C C . ALA A 1 83 ? 2.473 -9.623 -18.779 1.00 97.38 83 ALA A C 1
ATOM 646 O O . ALA A 1 83 ? 1.626 -8.746 -18.968 1.00 97.38 83 ALA A O 1
ATOM 647 N N . GLN A 1 84 ? 2.508 -10.329 -17.642 1.00 97.50 84 GLN A N 1
ATOM 648 C CA . GLN A 1 84 ? 1.601 -10.062 -16.519 1.00 97.50 84 GLN A CA 1
ATOM 649 C C . GLN A 1 84 ? 1.897 -8.703 -15.884 1.00 97.50 84 GLN A C 1
ATOM 651 O O . GLN A 1 84 ? 0.967 -7.937 -15.629 1.00 97.50 84 GLN A O 1
ATOM 656 N N . VAL A 1 85 ? 3.179 -8.386 -15.686 1.00 97.69 85 VAL A N 1
ATOM 657 C CA . VAL A 1 85 ? 3.614 -7.109 -15.106 1.00 97.69 85 VAL A CA 1
ATOM 658 C C . VAL A 1 85 ? 3.278 -5.945 -16.041 1.00 97.69 85 VAL A C 1
ATOM 660 O O . VAL A 1 85 ? 2.663 -4.972 -15.608 1.00 97.69 85 VAL A O 1
ATOM 663 N N . ALA A 1 86 ? 3.556 -6.078 -17.339 1.00 97.69 86 ALA A N 1
ATOM 664 C CA . ALA A 1 86 ? 3.191 -5.088 -18.348 1.00 97.69 86 ALA A CA 1
ATOM 665 C C . ALA A 1 86 ? 1.673 -4.845 -18.394 1.00 97.69 86 ALA A C 1
ATOM 667 O O . ALA A 1 86 ? 1.219 -3.702 -18.458 1.00 97.69 86 ALA A O 1
ATOM 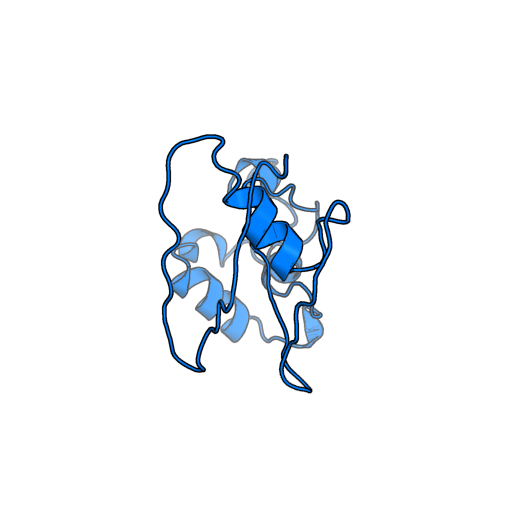668 N N . SER A 1 87 ? 0.863 -5.908 -18.298 1.00 98.00 87 SER A N 1
ATOM 669 C CA . SER A 1 87 ? -0.595 -5.768 -18.228 1.00 98.00 87 SER A CA 1
ATOM 670 C C . SER A 1 87 ? -1.048 -5.019 -16.971 1.00 98.00 87 SER A C 1
ATOM 672 O O . SER A 1 87 ? -1.983 -4.218 -17.057 1.00 98.00 87 SER A O 1
ATOM 674 N N . ALA A 1 88 ? -0.412 -5.258 -15.821 1.00 96.81 88 ALA A N 1
ATOM 675 C CA . ALA A 1 88 ? -0.713 -4.546 -14.583 1.00 96.81 88 ALA A CA 1
ATOM 676 C C . ALA A 1 88 ? -0.358 -3.053 -14.688 1.00 96.81 88 ALA A C 1
ATOM 678 O O . ALA A 1 88 ? -1.210 -2.215 -14.394 1.00 96.81 88 ALA A O 1
ATOM 679 N N . LEU A 1 89 ? 0.835 -2.722 -15.197 1.00 97.31 89 LEU A N 1
ATOM 680 C CA . LEU A 1 89 ? 1.262 -1.341 -15.455 1.00 97.31 89 LEU A CA 1
ATOM 681 C C . LEU A 1 89 ? 0.294 -0.616 -16.393 1.00 97.31 89 LEU A C 1
ATOM 683 O O . LEU A 1 89 ? -0.163 0.480 -16.081 1.00 97.31 89 LEU A O 1
ATOM 687 N N . HIS A 1 90 ? -0.098 -1.251 -17.499 1.00 97.56 90 HIS A N 1
ATOM 688 C CA . HIS A 1 90 ? -1.055 -0.665 -18.434 1.00 97.56 90 HIS A CA 1
ATOM 689 C C . HIS A 1 90 ? -2.411 -0.371 -17.772 1.00 97.56 90 HIS A C 1
ATOM 691 O O . HIS A 1 90 ? -2.951 0.723 -17.924 1.00 97.56 90 HIS A O 1
ATOM 697 N N . LYS A 1 91 ? -2.948 -1.314 -16.982 1.00 97.50 91 LYS A N 1
ATOM 698 C CA . LYS A 1 91 ? -4.209 -1.121 -16.240 1.00 97.50 91 LYS A CA 1
ATOM 699 C C . LYS A 1 91 ? -4.116 -0.021 -15.181 1.00 97.50 91 LYS A C 1
ATOM 701 O O . LYS A 1 91 ? -5.128 0.608 -14.888 1.00 97.50 91 LYS A O 1
ATOM 706 N N . ALA A 1 92 ? -2.929 0.203 -14.623 1.00 95.25 92 ALA A N 1
ATOM 707 C CA . ALA A 1 92 ? -2.652 1.282 -13.681 1.00 95.25 92 ALA A CA 1
ATOM 708 C C . ALA A 1 92 ? -2.405 2.644 -14.362 1.00 95.25 92 ALA A C 1
ATOM 710 O O . ALA A 1 92 ? -2.202 3.634 -13.668 1.00 95.25 92 ALA A O 1
ATOM 711 N N . GLY A 1 93 ? -2.419 2.713 -15.700 1.00 96.56 93 GLY A N 1
ATOM 712 C CA . GLY A 1 93 ? -2.120 3.936 -16.450 1.00 96.56 93 GLY A CA 1
ATOM 713 C C . GLY A 1 93 ? -0.624 4.233 -16.606 1.00 96.56 93 GLY A C 1
ATOM 714 O O . GLY A 1 93 ? -0.268 5.313 -17.056 1.00 96.56 93 GLY A O 1
ATOM 715 N N . LEU A 1 94 ? 0.250 3.277 -16.281 1.00 96.25 94 LEU A N 1
ATOM 716 C CA . LEU A 1 94 ? 1.712 3.384 -16.355 1.00 96.25 94 LEU A CA 1
ATOM 717 C C . LEU A 1 94 ? 2.284 2.678 -17.597 1.00 96.25 94 LEU A C 1
ATOM 719 O O . LEU A 1 94 ? 3.374 2.109 -17.559 1.00 96.25 94 LEU A O 1
ATOM 723 N N . GLY A 1 95 ? 1.538 2.676 -18.706 1.00 95.75 95 GLY A N 1
ATOM 724 C CA . GLY A 1 95 ? 1.927 1.977 -19.938 1.00 95.75 95 GLY A CA 1
ATOM 725 C C . GLY A 1 95 ? 3.276 2.432 -20.506 1.00 95.75 95 GLY A C 1
ATOM 726 O O . GLY A 1 95 ? 4.061 1.600 -20.951 1.00 95.75 95 GLY A O 1
ATOM 727 N N . ASP A 1 96 ? 3.583 3.725 -20.401 1.00 95.75 96 ASP A N 1
ATOM 728 C CA . ASP A 1 96 ? 4.825 4.321 -20.916 1.00 95.75 96 ASP A CA 1
ATOM 729 C C . ASP A 1 96 ? 6.087 3.856 -20.167 1.00 95.75 96 ASP A C 1
ATOM 731 O O . ASP A 1 96 ? 7.204 4.131 -20.594 1.00 95.75 96 ASP A O 1
ATOM 735 N N . PHE A 1 97 ? 5.926 3.163 -19.037 1.00 96.19 97 PHE A N 1
ATOM 736 C CA . PHE A 1 97 ? 7.029 2.641 -18.230 1.00 96.19 97 PHE A CA 1
ATOM 737 C C . PHE A 1 97 ? 7.342 1.167 -18.517 1.00 96.19 97 PHE A C 1
ATOM 739 O O . PHE A 1 97 ? 8.291 0.622 -17.958 1.00 96.19 97 PHE A O 1
ATOM 746 N N . ILE A 1 98 ? 6.576 0.507 -19.396 1.00 96.75 98 ILE A N 1
ATOM 747 C CA . ILE A 1 98 ? 6.757 -0.920 -19.705 1.00 96.75 98 ILE A CA 1
ATOM 748 C C . ILE A 1 98 ? 8.145 -1.192 -20.303 1.00 96.75 98 ILE A C 1
ATOM 750 O O . ILE A 1 98 ? 8.772 -2.196 -19.968 1.00 96.75 98 ILE A O 1
ATOM 754 N N . GLU A 1 99 ? 8.661 -0.287 -21.135 1.00 95.94 99 GLU A N 1
ATOM 755 C CA . GLU A 1 99 ? 9.995 -0.423 -21.742 1.00 95.94 99 GLU A CA 1
ATOM 756 C C . GLU A 1 99 ? 11.132 -0.337 -20.710 1.00 95.94 99 GLU A C 1
ATOM 758 O O . GLU A 1 99 ? 12.224 -0.834 -20.962 1.00 95.94 99 GLU A O 1
ATOM 763 N N . HIS A 1 100 ? 10.847 0.208 -19.523 1.00 96.19 100 HIS A N 1
ATOM 764 C CA . HIS A 1 100 ? 11.800 0.404 -18.431 1.00 96.19 100 HIS A CA 1
ATOM 765 C C . HIS A 1 100 ? 11.603 -0.574 -17.264 1.00 96.19 100 HIS A C 1
ATOM 767 O O . HIS A 1 100 ? 12.142 -0.370 -16.179 1.00 96.19 100 HIS A O 1
ATOM 773 N N . MET A 1 101 ? 10.827 -1.652 -17.443 1.00 96.12 101 MET A N 1
ATOM 774 C CA . MET A 1 101 ? 10.543 -2.607 -16.358 1.00 96.12 101 MET A CA 1
ATOM 775 C C . MET A 1 101 ? 11.800 -3.226 -15.730 1.00 96.12 101 MET A C 1
ATOM 777 O O . MET A 1 101 ? 11.798 -3.532 -14.538 1.00 96.12 101 MET A O 1
ATOM 781 N N . ALA A 1 102 ? 12.848 -3.434 -16.530 1.00 95.56 102 ALA A N 1
ATOM 782 C CA . ALA A 1 102 ? 14.114 -4.004 -16.076 1.00 95.56 102 ALA A CA 1
ATOM 783 C C . ALA A 1 102 ? 15.048 -2.968 -15.427 1.00 95.56 102 ALA A C 1
ATOM 785 O O . ALA A 1 102 ? 16.020 -3.356 -14.780 1.00 95.56 102 ALA A O 1
ATOM 786 N N . ASP A 1 103 ? 14.751 -1.676 -15.574 1.00 96.38 103 ASP A N 1
ATOM 787 C CA . ASP A 1 103 ? 15.608 -0.591 -15.116 1.00 96.38 103 ASP A CA 1
ATOM 788 C C . ASP A 1 103 ? 15.311 -0.230 -13.652 1.00 96.38 103 ASP A C 1
ATOM 790 O O . ASP A 1 103 ? 14.193 -0.386 -13.155 1.00 96.38 103 ASP A O 1
ATOM 794 N N . GLU A 1 104 ? 16.313 0.301 -12.952 1.00 95.12 104 GLU A N 1
ATOM 795 C CA . GLU A 1 104 ? 16.184 0.829 -11.580 1.00 95.12 104 GLU A CA 1
ATOM 796 C C . GLU A 1 104 ? 15.867 2.338 -11.544 1.00 95.12 104 GLU A C 1
ATOM 798 O O . GLU A 1 104 ? 15.690 2.929 -10.477 1.00 95.12 104 GLU A O 1
ATOM 803 N N . SER A 1 105 ? 15.844 2.984 -12.71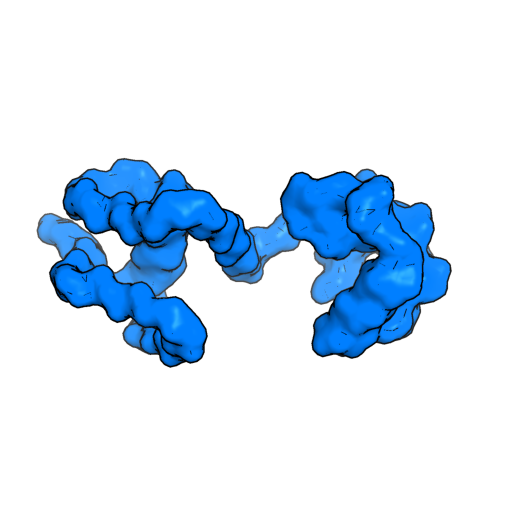2 1.00 93.81 105 SER A N 1
ATOM 804 C CA . SER A 1 105 ? 15.641 4.426 -12.883 1.00 93.81 105 SER A CA 1
ATOM 805 C C . SER A 1 105 ? 15.237 4.747 -14.322 1.00 93.81 105 SER A C 1
ATOM 807 O O . SER A 1 105 ? 15.479 3.945 -15.222 1.00 93.81 105 SER A O 1
ATOM 809 N N . ARG A 1 106 ? 14.696 5.946 -14.551 1.00 92.44 106 ARG A N 1
ATOM 810 C CA . ARG A 1 106 ? 14.414 6.483 -15.889 1.00 92.44 106 ARG A CA 1
ATOM 811 C C . ARG A 1 106 ? 15.127 7.816 -16.056 1.00 92.44 106 ARG A C 1
ATOM 813 O O . ARG A 1 106 ? 14.972 8.697 -15.217 1.00 92.44 106 ARG A O 1
ATOM 820 N N . ASP A 1 107 ? 15.935 7.953 -17.107 1.00 91.31 107 ASP A N 1
ATOM 821 C CA . ASP A 1 107 ? 16.703 9.176 -17.400 1.00 91.31 107 ASP A CA 1
ATOM 822 C C . ASP A 1 107 ? 17.563 9.670 -16.212 1.00 91.31 107 ASP A C 1
ATOM 824 O O . ASP A 1 107 ? 17.768 10.867 -16.010 1.00 91.31 107 ASP A O 1
ATOM 828 N N . GLY A 1 108 ? 18.061 8.735 -15.393 1.00 88.06 108 GLY A N 1
ATOM 829 C CA . GLY A 1 108 ? 18.849 9.030 -14.191 1.00 88.06 108 GLY A CA 1
ATOM 830 C C . GLY A 1 108 ? 18.036 9.471 -12.967 1.00 88.06 108 GLY A C 1
ATOM 831 O O . GLY A 1 108 ? 18.632 9.776 -11.936 1.00 88.06 108 GLY A O 1
ATOM 832 N N . MET A 1 109 ? 16.702 9.490 -13.052 1.00 91.88 109 MET A N 1
ATOM 833 C CA . MET A 1 109 ? 15.794 9.764 -11.934 1.00 91.88 109 MET A CA 1
ATOM 834 C C . MET A 1 109 ? 15.260 8.464 -11.329 1.00 91.88 109 MET A C 1
ATOM 836 O O . MET A 1 109 ? 14.916 7.524 -12.050 1.00 91.88 109 MET A O 1
ATOM 840 N N . SER A 1 110 ? 15.181 8.398 -9.999 1.00 93.31 110 SER A N 1
ATOM 841 C CA . SER A 1 110 ? 14.656 7.213 -9.312 1.00 93.31 110 SER A CA 1
ATOM 842 C C . SER A 1 110 ? 13.148 7.070 -9.514 1.00 93.31 110 SER A C 1
ATOM 844 O O . SER A 1 110 ? 12.452 8.049 -9.783 1.00 93.31 110 SER A O 1
ATOM 846 N N . TRP A 1 111 ? 12.620 5.859 -9.310 1.00 93.44 111 TRP A N 1
ATOM 847 C CA . TRP A 1 111 ? 11.175 5.612 -9.371 1.00 93.44 111 TRP A CA 1
ATOM 848 C C . TRP A 1 111 ? 10.365 6.511 -8.433 1.00 93.44 111 TRP A C 1
ATOM 850 O O . TRP A 1 111 ? 9.284 6.945 -8.802 1.00 93.44 111 TRP A O 1
ATOM 860 N N . ASP A 1 112 ? 10.929 6.867 -7.277 1.00 90.94 112 ASP A N 1
ATOM 861 C CA . ASP A 1 112 ? 10.343 7.789 -6.291 1.00 90.94 112 ASP A CA 1
ATOM 862 C C . ASP A 1 112 ? 10.143 9.224 -6.818 1.00 90.94 112 ASP A C 1
ATOM 864 O O . ASP A 1 112 ? 9.388 10.000 -6.244 1.00 90.94 112 ASP A O 1
ATOM 868 N N . GLN A 1 113 ? 10.861 9.606 -7.879 1.00 89.56 113 GLN A N 1
ATOM 869 C CA . GLN A 1 113 ? 10.808 10.947 -8.470 1.00 89.56 113 GLN A CA 1
ATOM 870 C C . GLN A 1 113 ? 9.919 11.022 -9.712 1.00 89.56 113 GLN A C 1
ATOM 872 O O . GLN A 1 113 ? 9.489 12.115 -10.080 1.00 89.56 113 GLN A O 1
ATOM 877 N N . VAL A 1 114 ? 9.705 9.891 -10.390 1.00 91.56 114 VAL A N 1
ATOM 878 C CA . VAL A 1 114 ? 9.035 9.840 -11.701 1.00 91.56 114 VAL A CA 1
ATOM 879 C C . VAL A 1 114 ? 7.641 9.213 -11.658 1.00 91.56 114 VAL A C 1
ATOM 881 O O . VAL A 1 114 ? 6.903 9.364 -12.633 1.00 91.56 114 VAL A O 1
ATOM 884 N N . LEU A 1 115 ? 7.291 8.517 -10.571 1.00 88.31 115 LEU A N 1
ATOM 885 C CA . LEU A 1 115 ? 5.959 7.962 -10.295 1.00 88.31 115 LEU A CA 1
ATOM 886 C C . LEU A 1 115 ? 5.254 8.786 -9.213 1.00 88.31 115 LEU A C 1
ATOM 888 O O . LEU A 1 115 ? 4.034 9.016 -9.372 1.00 88.31 115 LEU A O 1
#

Mean predicted aligned error: 4.52 Å

Solvent-accessible surface area (backbone atoms only — not comparable to f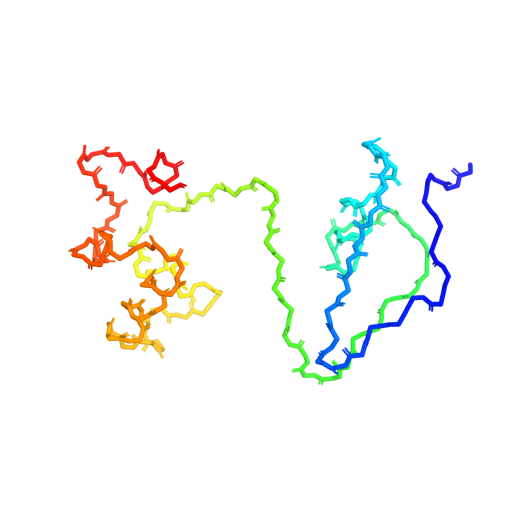ull-atom values): 7933 Å² total; per-residue (Å²): 130,79,85,62,86,86,78,89,84,79,86,57,92,93,60,86,84,85,90,84,77,65,88,87,59,40,66,70,56,50,57,29,37,75,72,70,72,44,88,89,77,86,86,87,86,86,77,70,87,92,67,85,84,85,82,86,63,96,75,78,83,60,72,90,44,29,46,43,47,64,72,30,57,95,58,55,48,87,81,50,55,70,70,58,52,43,52,50,33,41,75,72,71,44,52,90,47,52,90,44,29,84,32,48,49,58,98,89,38,46,57,67,76,78,111